Protein AF-A0A453B381-F1 (afdb_monomer)

Organism: Aegilops tauschii subsp. strangulata (NCBI:txid200361)

Mean predicted aligned error: 7.31 Å

pLDDT: mean 80.37, std 15.92, range [33.34, 97.38]

Radius of gyration: 15.63 Å; Cα contacts (8 Å, |Δi|>4): 215; chains: 1; bounding box: 47×40×37 Å

Solvent-accessible surface area (backbone atoms only — not comparable to full-atom values): 8372 Å² total; per-residue (Å²): 137,84,79,91,63,72,48,71,49,52,59,66,44,50,81,40,94,63,24,58,43,51,51,36,36,50,22,33,76,67,76,29,38,32,31,42,34,61,55,24,46,56,34,68,64,56,44,41,72,57,41,88,38,56,34,32,39,30,40,65,60,32,63,58,53,66,55,41,53,50,52,51,52,54,38,50,77,55,66,38,77,46,78,45,76,59,81,90,66,48,54,62,78,90,52,65,67,41,44,77,66,54,40,73,75,77,70,39,48,60,43,64,91,73,51,84,82,81,77,76,77,84,87,80,72,32,55,58,43,54,51,35,56,74,42,36,37,63,79,76,68,100,119

Nearest PDB structures (foldseek):
  1al7-assembly1_A  TM=8.573E-01  e=2.503E-11  Spinacia oleracea
  5zbm-assembly1_A  TM=8.429E-01  e=2.065E-11  Nicotiana benthamiana
  5zbm-assembly2_B  TM=8.304E-01  e=5.401E-11  Nicotiana benthamiana
  1al8-assembly1_A  TM=7.853E-01  e=2.075E-10  Spinacia oleracea
  5zbn-assembly2_B  TM=7.725E-01  e=2.371E-09  Nicotiana benthamiana

Foldseek 3Di:
DDPPDEAEQDLCLQVDVCRLLVVLVVCQVVQHEYEYELNHPDELQSNLVSHDHAYEYEDFQWPPNVLVVVLVVSNVVSPHDYYHYDLPPLFDDDDVVLFVVLPDRDDRPHCVVVDPPPPLDRDHGRSVRVCSNNIGHSPDDPD

Structure (mmCIF, N/CA/C/O backbone):
data_AF-A0A453B381-F1
#
_entry.id   AF-A0A453B381-F1
#
loop_
_atom_site.group_PDB
_atom_site.id
_atom_site.type_symbol
_atom_site.label_atom_id
_atom_site.label_alt_id
_atom_site.label_comp_id
_atom_site.label_asym_id
_atom_site.label_entity_id
_atom_site.label_seq_id
_atom_site.pdbx_PDB_ins_code
_atom_site.Cartn_x
_atom_site.Cartn_y
_atom_site.Cartn_z
_atom_site.occupancy
_atom_site.B_iso_or_equiv
_atom_site.auth_seq_id
_atom_site.auth_comp_id
_atom_site.auth_asym_id
_atom_site.auth_atom_id
_atom_site.pdbx_PDB_model_num
ATOM 1 N N . MET A 1 1 ? -29.144 5.497 8.360 1.00 34.03 1 MET A N 1
ATOM 2 C CA . MET A 1 1 ? -28.644 5.858 7.017 1.00 34.03 1 MET A CA 1
ATOM 3 C C . MET A 1 1 ? -27.178 5.440 6.962 1.00 34.03 1 MET A C 1
ATOM 5 O O . MET A 1 1 ? -26.356 6.090 7.585 1.00 34.03 1 MET 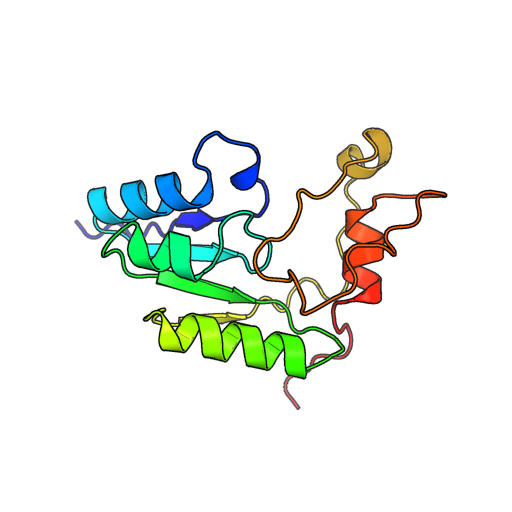A O 1
ATOM 9 N N . ILE A 1 2 ? -26.862 4.279 6.378 1.00 33.34 2 ILE A N 1
ATOM 10 C CA . ILE A 1 2 ? -25.482 3.763 6.315 1.00 33.34 2 ILE A CA 1
ATOM 11 C C . ILE A 1 2 ? -24.872 4.298 5.021 1.00 33.34 2 ILE A C 1
ATOM 13 O O . ILE A 1 2 ? -25.221 3.829 3.938 1.00 33.34 2 ILE A O 1
ATOM 17 N N . PHE A 1 3 ? -24.002 5.302 5.114 1.00 36.19 3 PHE A N 1
ATOM 18 C CA . PHE A 1 3 ? -23.203 5.722 3.968 1.00 36.19 3 PHE A CA 1
ATOM 19 C C . PHE A 1 3 ? -22.209 4.602 3.627 1.00 36.19 3 PHE A C 1
ATOM 21 O O . PHE A 1 3 ? -21.266 4.352 4.370 1.00 36.19 3 PHE A O 1
ATOM 28 N N . LYS A 1 4 ? -22.413 3.915 2.496 1.00 50.66 4 LYS A N 1
ATOM 29 C CA . LYS A 1 4 ? -21.441 2.977 1.900 1.00 50.66 4 LYS A CA 1
ATOM 30 C C . LYS A 1 4 ? -20.375 3.740 1.096 1.00 50.66 4 LYS A C 1
ATOM 32 O O . LYS A 1 4 ? -20.152 3.444 -0.072 1.00 50.66 4 LYS A O 1
ATOM 37 N N . LEU A 1 5 ? -19.768 4.770 1.681 1.00 54.62 5 LEU A N 1
ATOM 38 C CA . LEU A 1 5 ? -18.708 5.550 1.034 1.00 54.62 5 LEU A CA 1
ATOM 39 C C . LEU A 1 5 ? -17.392 5.285 1.751 1.00 54.62 5 LEU A C 1
ATOM 41 O O . LEU A 1 5 ? -17.213 5.718 2.880 1.00 54.62 5 LEU A O 1
ATOM 45 N N . CYS A 1 6 ? -16.490 4.569 1.089 1.00 55.66 6 CYS A N 1
ATOM 46 C CA . CYS A 1 6 ? -15.131 4.298 1.545 1.00 55.66 6 CYS A CA 1
ATOM 47 C C . CYS A 1 6 ? -14.173 5.293 0.880 1.00 55.66 6 CYS A C 1
ATOM 49 O O . CYS A 1 6 ? -14.240 5.474 -0.337 1.00 55.66 6 CYS A O 1
ATOM 51 N N . ASN A 1 7 ? -13.269 5.906 1.648 1.00 62.91 7 ASN A N 1
ATOM 52 C CA . ASN A 1 7 ? -12.237 6.769 1.078 1.00 62.91 7 ASN A CA 1
ATOM 53 C C . ASN A 1 7 ? -10.988 5.940 0.747 1.00 62.91 7 ASN A C 1
ATOM 55 O O . ASN A 1 7 ? -10.385 5.334 1.634 1.00 62.91 7 ASN A O 1
ATOM 59 N N . ILE A 1 8 ? -10.610 5.905 -0.531 1.00 65.25 8 ILE A N 1
ATOM 60 C CA . ILE A 1 8 ? -9.363 5.288 -0.978 1.00 65.25 8 ILE A CA 1
ATOM 61 C C . ILE A 1 8 ? -8.321 6.394 -1.072 1.00 65.25 8 ILE A C 1
ATOM 63 O O . ILE A 1 8 ? -8.397 7.260 -1.942 1.00 65.25 8 ILE A O 1
ATOM 67 N N . SER A 1 9 ? -7.334 6.355 -0.182 1.00 59.47 9 SER A N 1
ATOM 68 C CA . SER A 1 9 ? -6.167 7.215 -0.279 1.00 59.47 9 SER A CA 1
ATOM 69 C C . SER A 1 9 ? -5.391 6.839 -1.536 1.00 59.47 9 SER A C 1
ATOM 71 O O . SER A 1 9 ? -4.795 5.766 -1.634 1.00 59.47 9 SER A O 1
ATOM 73 N N . THR A 1 10 ? -5.445 7.720 -2.528 1.00 60.34 10 THR A N 1
ATOM 74 C CA . THR A 1 10 ? -4.630 7.615 -3.736 1.00 60.34 10 THR A CA 1
ATOM 75 C C . THR A 1 10 ? -3.253 8.207 -3.480 1.00 60.34 10 THR A C 1
ATOM 77 O O . THR A 1 10 ? -3.140 9.196 -2.757 1.00 60.34 10 THR A O 1
ATOM 80 N N . SER A 1 11 ? -2.238 7.676 -4.160 1.00 57.06 11 SER A N 1
ATOM 81 C CA . SER A 1 11 ? -0.834 8.110 -4.093 1.00 57.06 11 SER A CA 1
ATOM 82 C C . SER A 1 11 ? -0.600 9.622 -4.220 1.00 57.06 11 SER A C 1
ATOM 84 O O . SER A 1 11 ? 0.441 10.113 -3.805 1.00 57.06 11 SER A O 1
ATOM 86 N N . LEU A 1 12 ? -1.552 10.371 -4.785 1.00 55.75 12 LEU A N 1
ATOM 87 C CA . LEU A 1 12 ? -1.477 11.815 -5.020 1.00 55.75 12 LEU A CA 1
ATOM 88 C C . LEU A 1 12 ? -1.950 12.681 -3.848 1.00 55.75 12 LEU A C 1
ATOM 90 O O . LEU A 1 12 ? -1.662 13.874 -3.830 1.00 55.75 12 LEU A O 1
ATOM 94 N N . VAL A 1 13 ? -2.649 12.108 -2.862 1.00 58.88 13 VAL A N 1
ATOM 95 C CA . VAL A 1 13 ? -3.072 12.852 -1.661 1.00 58.88 13 VAL A CA 1
ATOM 96 C C . VAL A 1 13 ? -1.853 13.324 -0.855 1.00 58.88 13 VAL A C 1
ATOM 98 O O . VAL A 1 13 ? -1.919 14.350 -0.187 1.00 58.88 13 VAL A O 1
ATOM 101 N N . SER A 1 14 ? -0.716 12.644 -1.016 1.00 56.44 14 SER A N 1
ATOM 102 C CA . SER A 1 14 ? 0.613 13.046 -0.544 1.00 56.44 14 SER A CA 1
ATOM 103 C C . SER A 1 14 ? 1.071 14.445 -0.974 1.00 56.44 14 SER A C 1
ATOM 105 O O . SER A 1 14 ? 1.882 15.063 -0.291 1.00 56.44 14 SER A O 1
ATOM 107 N N . MET A 1 15 ? 0.573 14.965 -2.102 1.00 57.81 15 MET A N 1
ATOM 108 C CA . MET A 1 15 ? 0.931 16.302 -2.589 1.00 57.81 15 MET A CA 1
ATOM 109 C C . MET A 1 15 ? 0.194 17.419 -1.829 1.00 57.81 15 MET A C 1
ATOM 111 O O . MET A 1 15 ? 0.467 18.598 -2.048 1.00 57.81 15 MET A O 1
ATOM 115 N N . LEU A 1 16 ? -0.740 17.065 -0.939 1.00 62.16 16 LEU A N 1
ATOM 116 C CA . LEU A 1 16 ? -1.480 17.991 -0.086 1.00 62.16 16 LEU A CA 1
ATOM 117 C C . LEU A 1 16 ? -0.869 18.034 1.322 1.00 62.16 16 LEU A C 1
ATOM 119 O O . LEU A 1 16 ? -0.424 17.022 1.862 1.00 62.16 16 LEU A O 1
ATOM 123 N N . ILE A 1 17 ? -0.893 19.208 1.961 1.00 56.06 17 ILE A N 1
ATOM 124 C CA . ILE A 1 17 ? -0.401 19.387 3.336 1.00 56.06 17 ILE A CA 1
ATOM 125 C C . ILE A 1 17 ? -1.158 18.435 4.281 1.00 56.06 17 ILE A C 1
ATOM 127 O O . ILE A 1 17 ? -2.384 18.463 4.345 1.00 56.06 17 ILE A O 1
ATOM 131 N N . SER A 1 18 ? -0.421 17.615 5.042 1.00 67.31 18 SER A N 1
ATOM 132 C CA . SER A 1 18 ? -0.937 16.556 5.940 1.00 67.31 18 SER A CA 1
ATOM 133 C C . SER A 1 18 ? -1.623 15.351 5.265 1.00 67.31 18 SER A C 1
ATOM 135 O O . SER A 1 18 ? -2.160 14.505 5.981 1.00 67.31 18 SER A O 1
ATOM 137 N N . GLY A 1 19 ? -1.586 15.262 3.929 1.00 82.62 19 GLY A N 1
ATOM 138 C CA . GLY A 1 19 ? -1.995 14.145 3.065 1.00 82.62 19 GLY A CA 1
ATOM 139 C C . GLY A 1 19 ? -2.842 13.026 3.684 1.00 82.62 19 GLY A C 1
ATOM 140 O O . GLY A 1 19 ? -4.048 13.165 3.931 1.00 82.62 19 GLY A O 1
ATOM 141 N N . GLU A 1 20 ? -2.224 11.863 3.878 1.00 89.56 20 GLU A N 1
ATOM 142 C CA . GLU A 1 20 ? -2.909 10.643 4.306 1.00 89.56 20 GLU A CA 1
ATOM 143 C C . GLU A 1 20 ? -3.361 10.694 5.771 1.00 89.56 20 GLU A C 1
ATOM 145 O O . GLU A 1 20 ? -4.424 10.170 6.100 1.00 89.56 20 GLU A O 1
ATOM 150 N N . VAL A 1 21 ? -2.628 11.392 6.642 1.00 91.31 21 VAL A N 1
ATOM 151 C CA . VAL A 1 21 ? -3.007 11.601 8.051 1.00 91.31 21 VAL A CA 1
ATOM 152 C C . VAL A 1 21 ? -4.294 12.423 8.169 1.00 91.31 21 VAL A C 1
ATOM 154 O O . VAL A 1 21 ? -5.195 12.073 8.936 1.00 91.31 21 VAL A O 1
ATOM 157 N N . ALA A 1 22 ? -4.420 13.501 7.393 1.00 90.38 22 ALA A N 1
ATOM 158 C CA . ALA A 1 22 ? -5.641 14.301 7.340 1.00 90.38 22 ALA A CA 1
ATOM 159 C C . ALA A 1 22 ? -6.818 13.473 6.805 1.00 90.38 22 ALA A C 1
ATOM 161 O O . ALA A 1 22 ? -7.913 13.521 7.367 1.00 90.38 22 ALA A O 1
ATOM 162 N N . THR A 1 23 ? -6.570 12.651 5.783 1.00 90.19 23 THR A N 1
ATOM 163 C CA . THR A 1 23 ? -7.572 11.734 5.220 1.00 90.19 23 THR A CA 1
ATOM 164 C C . THR A 1 23 ? -8.053 10.715 6.253 1.00 90.19 23 THR A C 1
ATOM 166 O O . THR A 1 23 ? -9.255 10.486 6.383 1.00 90.19 23 THR A O 1
ATOM 169 N N . ALA A 1 24 ? -7.136 10.147 7.038 1.00 91.38 24 ALA A N 1
ATOM 170 C CA . ALA A 1 24 ? -7.448 9.182 8.086 1.00 91.38 24 ALA A CA 1
ATOM 171 C C . ALA A 1 24 ? -8.316 9.797 9.195 1.00 91.38 24 ALA A C 1
ATOM 173 O O . ALA A 1 24 ? -9.326 9.221 9.606 1.00 91.38 24 ALA A O 1
ATOM 174 N N . ARG A 1 25 ? -7.967 11.012 9.637 1.00 92.62 25 ARG A N 1
ATOM 175 C CA . ARG A 1 25 ? -8.754 11.772 10.620 1.00 92.62 25 ARG A CA 1
ATOM 176 C C . ARG A 1 25 ? -10.137 12.132 10.090 1.00 92.62 25 ARG A C 1
ATOM 178 O O . ARG A 1 25 ? -11.114 11.979 10.814 1.00 92.62 25 ARG A O 1
ATOM 185 N N . ALA A 1 26 ? -10.235 12.557 8.831 1.00 90.94 26 ALA A N 1
ATOM 186 C CA . ALA A 1 26 ? -11.518 12.842 8.199 1.00 90.94 26 ALA A CA 1
ATOM 187 C C . ALA A 1 26 ? -12.399 11.585 8.124 1.00 90.94 26 ALA A C 1
ATOM 189 O O . ALA A 1 26 ? -13.574 11.644 8.481 1.00 90.94 26 ALA A O 1
ATOM 190 N N . ALA A 1 27 ? -11.830 10.435 7.746 1.00 90.44 27 ALA A N 1
ATOM 191 C CA . ALA A 1 27 ? -12.549 9.163 7.732 1.00 90.44 27 ALA A CA 1
ATOM 192 C C . ALA A 1 27 ? -13.087 8.797 9.127 1.00 90.44 27 ALA A C 1
ATOM 194 O O . ALA A 1 27 ? -14.256 8.431 9.252 1.00 90.44 27 ALA A O 1
ATOM 195 N N . ALA A 1 28 ? -12.280 8.986 10.178 1.00 91.88 28 ALA A N 1
ATOM 196 C CA . ALA A 1 28 ? -12.711 8.779 11.561 1.00 91.88 28 ALA A CA 1
ATOM 197 C C . ALA A 1 28 ? -13.878 9.702 11.950 1.00 91.88 28 ALA A C 1
ATOM 199 O O . ALA A 1 28 ? -14.890 9.223 12.458 1.00 91.88 28 ALA A O 1
ATOM 200 N N . SER A 1 29 ? -13.772 11.005 11.669 1.00 92.56 29 SER A N 1
ATOM 201 C CA . SER A 1 29 ? -14.822 11.991 11.972 1.00 92.56 29 SER A CA 1
ATOM 202 C C . SER A 1 29 ? -16.126 11.722 11.218 1.00 92.56 29 SER A C 1
ATOM 204 O O . SER A 1 29 ? -17.209 11.976 11.738 1.00 92.56 29 SER A O 1
ATOM 206 N N . CYS A 1 30 ? -16.034 11.182 10.003 1.00 90.75 30 CYS A N 1
ATOM 207 C CA . CYS A 1 30 ? -17.185 10.789 9.193 1.00 90.75 30 CYS A CA 1
ATOM 208 C C . CYS A 1 30 ? -17.704 9.377 9.508 1.00 90.75 30 CYS A C 1
ATOM 210 O O . CYS A 1 30 ? -18.621 8.914 8.830 1.00 90.75 30 CYS A O 1
ATOM 212 N N . ASN A 1 31 ? -17.131 8.690 10.504 1.00 89.56 31 ASN A N 1
ATOM 213 C CA . ASN A 1 31 ? -17.449 7.307 10.858 1.00 89.56 31 ASN A CA 1
ATOM 214 C C . ASN A 1 31 ? -17.423 6.362 9.640 1.00 89.56 31 ASN A C 1
ATOM 216 O O . ASN A 1 31 ? -18.334 5.561 9.420 1.00 89.56 31 ASN A O 1
ATOM 220 N N . THR A 1 32 ? -16.379 6.496 8.823 1.00 90.00 32 THR A N 1
ATOM 221 C CA . THR A 1 32 ? -16.135 5.649 7.657 1.00 90.00 32 THR A CA 1
ATOM 222 C C . THR A 1 32 ? -14.722 5.069 7.672 1.00 90.00 32 THR A C 1
ATOM 224 O O . THR A 1 32 ? -13.889 5.403 8.518 1.00 90.00 32 THR A O 1
ATOM 227 N N . LEU A 1 33 ? -14.463 4.154 6.743 1.00 91.25 33 LEU A N 1
ATOM 228 C CA . LEU A 1 33 ? -13.182 3.492 6.589 1.00 91.25 33 LEU A CA 1
ATOM 229 C C . LEU A 1 33 ? -12.257 4.252 5.630 1.00 91.25 33 LEU A C 1
ATOM 231 O O . LEU A 1 33 ? -12.705 4.936 4.704 1.00 91.25 33 LEU A O 1
ATOM 235 N N . MET A 1 34 ? -10.958 4.067 5.836 1.00 92.25 34 MET A N 1
ATOM 236 C CA . MET A 1 34 ? -9.899 4.533 4.944 1.00 92.25 34 MET A CA 1
ATOM 237 C C . MET A 1 34 ? -9.155 3.336 4.352 1.00 92.25 34 MET A C 1
ATOM 239 O O . MET A 1 34 ? -8.792 2.410 5.072 1.00 92.25 34 MET A O 1
ATOM 243 N N . VAL A 1 35 ? -8.853 3.378 3.059 1.00 93.94 35 VAL A N 1
ATOM 244 C CA . VAL A 1 35 ? -7.870 2.481 2.441 1.00 93.94 35 VAL A CA 1
ATOM 245 C C . VAL A 1 35 ? -6.581 3.265 2.224 1.00 93.94 35 VAL A C 1
ATOM 247 O O . VAL A 1 35 ? -6.601 4.263 1.512 1.00 93.94 35 VAL A O 1
ATOM 250 N N . LEU A 1 36 ? -5.474 2.848 2.838 1.00 92.69 36 LEU A N 1
ATOM 251 C CA . LEU A 1 36 ? -4.153 3.457 2.652 1.00 92.69 36 LEU A CA 1
ATOM 252 C C . LEU A 1 36 ? -3.429 2.792 1.477 1.00 92.69 36 LEU A C 1
ATOM 254 O O . LEU A 1 36 ? -3.338 1.569 1.454 1.00 92.69 36 LEU A O 1
ATOM 258 N N . SER A 1 37 ? -2.886 3.563 0.531 1.00 90.00 37 SER A N 1
ATOM 259 C CA . SER A 1 37 ? -2.060 2.999 -0.546 1.00 90.00 37 SER A CA 1
ATOM 260 C C . SER A 1 37 ? -0.671 2.595 -0.054 1.00 90.00 37 SER A C 1
ATOM 262 O O . SER A 1 37 ? -0.057 3.314 0.734 1.00 90.00 37 SER A O 1
ATOM 264 N N . PHE A 1 38 ? -0.109 1.517 -0.610 1.00 87.00 38 PHE A N 1
ATOM 265 C CA . PHE A 1 38 ? 1.309 1.184 -0.425 1.00 87.00 38 PHE A CA 1
ATOM 266 C C . PHE A 1 38 ? 2.255 2.318 -0.850 1.00 87.00 38 PHE A C 1
ATOM 268 O O . PHE A 1 38 ? 3.384 2.382 -0.375 1.00 87.00 38 PHE A O 1
ATOM 275 N N . SER A 1 39 ? 1.794 3.186 -1.757 1.00 82.50 39 SER A N 1
ATOM 276 C CA . SER A 1 39 ? 2.528 4.333 -2.303 1.00 82.50 39 SER A CA 1
ATOM 277 C C . SER A 1 39 ? 2.256 5.648 -1.573 1.00 82.50 39 SER A C 1
ATOM 279 O O . SER A 1 39 ? 2.547 6.718 -2.101 1.00 82.50 39 SER A O 1
ATOM 281 N N . ALA A 1 40 ? 1.691 5.566 -0.367 1.00 84.56 40 ALA A N 1
ATOM 282 C CA . ALA A 1 40 ? 1.476 6.717 0.495 1.00 84.56 40 ALA A CA 1
ATOM 283 C C . ALA A 1 40 ? 2.793 7.386 0.916 1.00 84.56 40 ALA A C 1
ATOM 285 O O . ALA A 1 40 ? 3.811 6.720 1.132 1.00 84.56 40 ALA A O 1
ATOM 286 N N . SER A 1 41 ? 2.737 8.707 1.083 1.00 80.69 41 SER A N 1
ATOM 287 C CA . SER A 1 41 ? 3.873 9.495 1.581 1.00 80.69 41 SER A CA 1
ATOM 288 C C . SER A 1 41 ? 4.036 9.440 3.095 1.00 80.69 41 SER A C 1
ATOM 290 O O . SER A 1 41 ? 5.147 9.593 3.591 1.00 80.69 41 SER A O 1
ATOM 292 N N . CYS A 1 42 ? 2.951 9.189 3.830 1.00 87.56 42 CYS A N 1
ATOM 293 C CA . CYS A 1 42 ? 3.010 8.898 5.257 1.00 87.56 42 CYS A CA 1
ATOM 294 C C . CYS A 1 42 ? 3.276 7.410 5.506 1.00 87.56 42 CYS A C 1
ATOM 296 O O . CYS A 1 42 ? 2.799 6.530 4.774 1.00 87.56 42 CYS A O 1
ATOM 298 N N . LYS A 1 43 ? 3.990 7.125 6.595 1.00 90.44 43 LYS A N 1
ATOM 299 C CA . LYS A 1 43 ? 4.245 5.753 7.038 1.00 90.44 43 LYS A CA 1
ATOM 300 C C . LYS A 1 43 ? 2.961 5.097 7.557 1.00 90.44 43 LYS A C 1
ATOM 302 O O . LYS A 1 43 ? 2.092 5.770 8.121 1.00 90.44 43 LYS A O 1
ATOM 307 N N . ILE A 1 44 ? 2.851 3.773 7.411 1.00 93.56 44 ILE A N 1
ATOM 308 C CA . ILE A 1 44 ? 1.768 2.951 7.987 1.00 93.56 44 ILE A CA 1
ATOM 309 C C . ILE A 1 44 ? 1.552 3.319 9.460 1.00 93.56 44 ILE A C 1
ATOM 311 O O . ILE A 1 44 ? 0.417 3.504 9.893 1.00 93.56 44 ILE A O 1
ATOM 3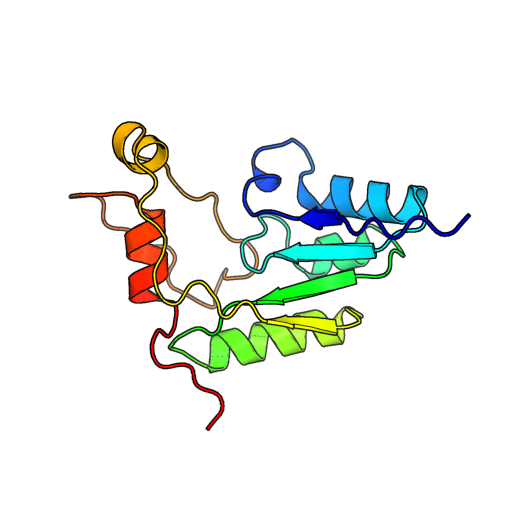15 N N . GLU A 1 45 ? 2.642 3.480 10.206 1.00 94.38 45 GLU A N 1
ATOM 316 C CA . GLU A 1 45 ? 2.668 3.762 11.640 1.00 94.38 45 GLU A CA 1
ATOM 317 C C . GLU A 1 45 ? 2.125 5.161 11.984 1.00 94.38 45 GLU A C 1
ATOM 319 O O . GLU A 1 45 ? 1.385 5.341 12.957 1.00 94.38 45 GLU A O 1
ATOM 324 N N . GLU A 1 46 ? 2.425 6.159 11.154 1.00 93.50 46 GLU A N 1
ATOM 325 C CA . GLU A 1 46 ? 1.933 7.532 11.316 1.00 93.50 46 GLU A CA 1
ATOM 326 C C . GLU A 1 46 ? 0.425 7.600 11.064 1.00 93.50 46 GLU A C 1
ATOM 328 O O . GLU A 1 46 ? -0.336 8.169 11.849 1.00 93.50 46 GLU A O 1
ATOM 333 N N . VAL A 1 47 ? -0.041 6.946 9.998 1.00 93.06 47 VAL A N 1
ATOM 334 C CA . VAL A 1 47 ? -1.475 6.850 9.706 1.00 93.06 47 VAL A CA 1
ATOM 335 C C . VAL A 1 47 ? -2.189 6.045 10.795 1.00 93.06 47 VAL A C 1
ATOM 337 O O . VAL A 1 47 ? -3.279 6.438 11.227 1.00 93.06 47 VAL A O 1
ATOM 340 N N . ALA A 1 48 ? -1.571 4.968 11.289 1.00 94.62 48 ALA A N 1
ATOM 341 C CA . ALA A 1 48 ? -2.110 4.109 12.340 1.00 94.62 48 ALA A CA 1
ATOM 342 C C . ALA A 1 48 ? -2.323 4.840 13.676 1.00 94.62 48 ALA A C 1
ATOM 344 O O . ALA A 1 48 ? -3.347 4.654 14.338 1.00 94.62 48 ALA A O 1
ATOM 345 N N . SER A 1 49 ? -1.376 5.697 14.051 1.00 95.25 49 SER A N 1
ATOM 346 C CA . SER A 1 49 ? -1.424 6.484 15.289 1.00 95.25 49 SER A CA 1
ATOM 347 C C . SER A 1 49 ? -2.282 7.751 15.179 1.00 95.25 49 SER A C 1
ATOM 349 O O . SER A 1 49 ? -2.683 8.316 16.193 1.00 95.25 49 SER A O 1
ATOM 351 N N . SER A 1 50 ? -2.612 8.197 13.963 1.00 93.75 50 SER A N 1
ATOM 352 C CA . SER A 1 50 ? -3.317 9.468 13.752 1.00 93.75 50 SER A CA 1
ATOM 353 C C . SER A 1 50 ? -4.815 9.474 14.084 1.00 93.75 50 SER A C 1
ATOM 355 O O . SER A 1 50 ? -5.387 10.559 14.237 1.00 93.75 50 SER A O 1
ATOM 357 N N . CYS A 1 51 ? -5.465 8.305 14.123 1.00 89.94 51 CYS A N 1
ATOM 358 C CA . CYS A 1 51 ? -6.913 8.169 14.297 1.00 89.94 51 CYS A CA 1
ATOM 359 C C . CYS A 1 51 ? -7.338 6.740 14.690 1.00 89.94 51 CYS A C 1
ATOM 361 O O . CYS A 1 51 ? -6.552 5.797 14.590 1.00 89.94 51 CYS A O 1
ATOM 363 N N . ASN A 1 52 ? -8.618 6.583 15.052 1.00 90.19 52 ASN A N 1
ATOM 364 C CA . ASN A 1 52 ? -9.258 5.300 15.382 1.00 90.19 52 ASN A CA 1
ATOM 365 C C . ASN A 1 52 ? -10.194 4.776 14.269 1.00 90.19 52 ASN A C 1
ATOM 367 O O . ASN A 1 52 ? -11.065 3.950 14.537 1.00 90.19 52 ASN A O 1
ATOM 371 N N . ALA A 1 53 ? -10.064 5.267 13.030 1.00 90.44 53 ALA A N 1
ATOM 372 C CA . ALA A 1 53 ? -10.868 4.774 11.908 1.00 90.44 53 ALA A CA 1
ATOM 373 C C . ALA A 1 53 ? -10.568 3.299 11.595 1.00 90.44 53 ALA A C 1
ATOM 375 O O . ALA A 1 53 ? -9.451 2.814 11.800 1.00 90.44 53 ALA A O 1
ATOM 376 N N . ILE A 1 54 ? -11.543 2.600 11.004 1.00 93.44 54 ILE A N 1
ATOM 377 C CA . ILE A 1 54 ? -11.276 1.314 10.351 1.00 93.44 54 ILE A CA 1
ATOM 378 C C . ILE A 1 54 ? -10.387 1.587 9.137 1.00 93.44 54 ILE A C 1
ATOM 380 O O . ILE A 1 54 ? -10.718 2.418 8.291 1.00 93.44 54 ILE A O 1
ATOM 384 N N . ARG A 1 55 ? -9.255 0.890 9.048 1.00 94.44 55 ARG A N 1
ATOM 385 C CA . ARG A 1 55 ? -8.283 1.078 7.969 1.00 94.44 55 ARG A CA 1
ATOM 386 C C . ARG A 1 55 ? -7.995 -0.222 7.253 1.00 94.44 55 ARG A C 1
ATOM 388 O O . ARG A 1 55 ? -7.741 -1.233 7.908 1.00 94.44 55 ARG A O 1
ATOM 395 N N . PHE A 1 56 ? -7.987 -0.180 5.930 1.00 96.12 56 PHE A N 1
ATOM 396 C CA . PHE A 1 56 ? -7.464 -1.243 5.076 1.00 96.12 56 PHE A CA 1
ATOM 397 C C . PHE A 1 56 ? -6.183 -0.779 4.389 1.00 96.12 56 PHE A C 1
ATOM 399 O O . PHE A 1 56 ? -5.940 0.421 4.258 1.00 96.12 56 PHE A O 1
ATOM 406 N N . TYR A 1 57 ? -5.349 -1.727 3.981 1.00 95.44 57 TYR A N 1
ATOM 407 C CA . TYR A 1 57 ? -4.076 -1.444 3.330 1.00 95.44 57 TYR A CA 1
ATOM 408 C C . TYR A 1 57 ? -4.099 -1.969 1.897 1.00 95.44 57 TYR A C 1
ATOM 410 O O . TYR A 1 57 ? -4.280 -3.164 1.679 1.00 95.44 57 TYR A O 1
ATOM 418 N N . GLN A 1 58 ? -3.959 -1.078 0.921 1.00 94.62 58 GLN A N 1
ATOM 419 C CA . GLN A 1 58 ? -3.901 -1.424 -0.493 1.00 94.62 58 GLN A CA 1
ATOM 420 C C . GLN A 1 58 ? -2.474 -1.782 -0.895 1.00 94.62 58 GLN A C 1
ATOM 422 O O . GLN A 1 58 ? -1.541 -1.045 -0.587 1.00 94.62 58 GLN A O 1
ATOM 427 N N . LEU A 1 59 ? -2.317 -2.894 -1.612 1.00 92.12 59 LEU A N 1
ATOM 428 C CA . LEU A 1 59 ? -1.023 -3.449 -1.996 1.00 92.12 59 LEU A CA 1
ATOM 429 C C . LEU A 1 59 ? -1.030 -3.917 -3.458 1.00 92.12 59 LEU A C 1
ATOM 431 O O . LEU A 1 59 ? -2.004 -4.515 -3.919 1.00 92.12 59 LEU A O 1
ATOM 435 N N . TYR A 1 60 ? 0.090 -3.701 -4.151 1.00 89.56 60 TYR A N 1
ATOM 436 C CA . TYR A 1 60 ? 0.470 -4.481 -5.331 1.00 89.56 60 TYR A CA 1
ATOM 437 C C . TYR A 1 60 ? 1.507 -5.528 -4.948 1.00 89.56 60 TYR A C 1
ATOM 439 O O . TYR A 1 60 ? 2.337 -5.300 -4.067 1.00 89.56 60 TYR A O 1
ATOM 447 N N . VAL A 1 61 ? 1.497 -6.662 -5.642 1.00 91.00 61 VAL A N 1
ATOM 448 C CA . VAL A 1 61 ? 2.519 -7.685 -5.432 1.00 91.00 61 VAL A CA 1
ATOM 449 C C . VAL A 1 61 ? 3.808 -7.268 -6.131 1.00 91.00 61 VAL A C 1
ATOM 451 O O . VAL A 1 61 ? 3.856 -7.127 -7.352 1.00 91.00 61 VAL A O 1
ATOM 454 N N . PHE A 1 62 ? 4.863 -7.094 -5.342 1.00 89.75 62 PHE A N 1
ATOM 455 C CA . PHE A 1 62 ? 6.211 -6.833 -5.839 1.00 89.75 62 PHE A CA 1
ATOM 456 C C . PHE A 1 62 ? 6.879 -8.119 -6.325 1.00 89.75 62 PHE A C 1
ATOM 458 O O . PHE A 1 62 ? 6.669 -9.185 -5.738 1.00 89.75 62 PHE A O 1
ATOM 465 N N . LYS A 1 63 ? 7.758 -8.015 -7.333 1.00 89.75 63 LYS A N 1
ATOM 466 C CA . LYS A 1 63 ? 8.608 -9.132 -7.796 1.00 89.75 63 LYS A CA 1
ATOM 467 C C . LYS A 1 63 ? 9.369 -9.761 -6.633 1.00 89.75 63 LYS A C 1
ATOM 469 O O . LYS A 1 63 ? 9.336 -10.975 -6.459 1.00 89.75 63 LYS A O 1
ATOM 474 N N . ASN A 1 64 ? 9.979 -8.926 -5.789 1.00 90.06 64 ASN A N 1
ATOM 475 C CA . ASN A 1 64 ? 10.507 -9.375 -4.509 1.00 90.06 64 ASN A CA 1
ATOM 476 C C . ASN A 1 64 ? 9.358 -9.531 -3.495 1.00 90.06 64 ASN A C 1
ATOM 478 O O . ASN A 1 64 ? 8.809 -8.551 -2.979 1.00 90.06 64 ASN A O 1
ATOM 482 N N . ARG A 1 65 ? 9.001 -10.784 -3.203 1.00 92.25 65 ARG A N 1
ATOM 483 C CA . ARG A 1 65 ? 7.902 -11.128 -2.293 1.00 92.25 65 ARG A CA 1
ATOM 484 C C . ARG A 1 65 ? 8.161 -10.733 -0.845 1.00 92.25 65 ARG A C 1
ATOM 486 O O . ARG A 1 65 ? 7.192 -10.458 -0.139 1.00 92.25 65 ARG A O 1
ATOM 493 N N . ASP A 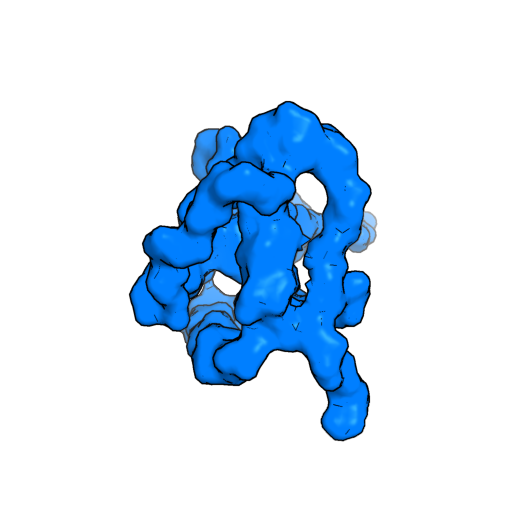1 66 ? 9.418 -10.609 -0.429 1.00 93.31 66 ASP A N 1
ATOM 494 C CA . ASP A 1 66 ? 9.756 -10.205 0.937 1.00 93.31 66 ASP A CA 1
ATOM 495 C C . ASP A 1 66 ? 9.310 -8.772 1.233 1.00 93.31 66 ASP A C 1
ATOM 497 O O . ASP A 1 66 ? 8.871 -8.481 2.346 1.00 93.31 66 ASP A O 1
ATOM 501 N N . ILE A 1 67 ? 9.319 -7.892 0.225 1.00 91.31 67 ILE A N 1
ATOM 502 C CA . ILE A 1 67 ? 8.799 -6.523 0.346 1.00 91.31 67 ILE A CA 1
ATOM 503 C C . ILE A 1 67 ? 7.298 -6.571 0.627 1.00 91.31 67 ILE A C 1
ATOM 505 O O . ILE A 1 67 ? 6.823 -5.986 1.599 1.00 91.31 67 ILE A O 1
ATOM 509 N N . SER A 1 68 ? 6.556 -7.322 -0.192 1.00 93.19 68 SER A N 1
ATOM 510 C CA . SER A 1 68 ? 5.103 -7.469 -0.043 1.00 93.19 68 SER A CA 1
ATOM 511 C C . SER A 1 68 ? 4.754 -8.055 1.329 1.00 93.19 68 SER A C 1
ATOM 513 O O . SER A 1 68 ? 3.913 -7.510 2.040 1.00 9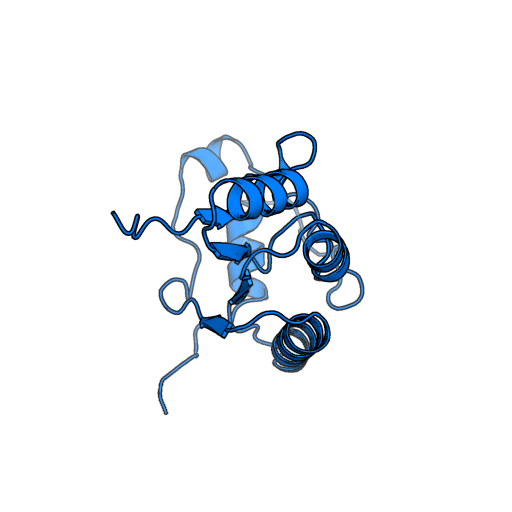3.19 68 SER A O 1
ATOM 515 N N . ALA A 1 69 ? 5.451 -9.119 1.741 1.00 95.06 69 ALA A N 1
ATOM 516 C CA . ALA A 1 69 ? 5.260 -9.754 3.041 1.00 95.06 69 ALA A CA 1
ATOM 517 C C . ALA A 1 69 ? 5.586 -8.806 4.206 1.00 95.06 69 ALA A C 1
ATOM 519 O O . ALA A 1 69 ? 4.860 -8.773 5.198 1.00 95.06 69 ALA A O 1
ATOM 520 N N . THR A 1 70 ? 6.648 -8.008 4.088 1.00 95.12 70 THR A N 1
ATOM 521 C CA . THR A 1 70 ? 7.032 -7.025 5.111 1.00 95.12 70 THR A CA 1
ATOM 522 C C . THR A 1 70 ? 5.976 -5.937 5.265 1.00 95.12 70 THR A C 1
ATOM 524 O O . THR A 1 70 ? 5.600 -5.612 6.390 1.00 95.12 70 THR A O 1
ATOM 527 N N . LEU A 1 71 ? 5.447 -5.409 4.158 1.00 94.44 71 LEU A N 1
ATOM 528 C CA . LEU A 1 71 ? 4.381 -4.406 4.192 1.00 94.44 71 LEU A CA 1
ATOM 529 C C . LEU A 1 71 ? 3.087 -4.957 4.804 1.00 94.44 71 LEU A C 1
ATOM 531 O O . LEU A 1 71 ? 2.484 -4.284 5.638 1.00 94.44 71 LEU A O 1
ATOM 535 N N . VAL A 1 72 ? 2.694 -6.189 4.457 1.00 96.38 72 VAL A N 1
ATOM 536 C CA . VAL A 1 72 ? 1.525 -6.854 5.062 1.00 96.38 72 VAL A CA 1
ATOM 537 C C . VAL A 1 72 ? 1.711 -7.006 6.569 1.00 96.38 72 VAL A C 1
ATOM 539 O O . VAL A 1 72 ? 0.862 -6.544 7.326 1.00 96.38 72 VAL A O 1
ATOM 542 N N . ARG A 1 73 ? 2.851 -7.550 7.021 1.00 97.06 73 ARG A N 1
ATOM 543 C CA . ARG A 1 73 ? 3.142 -7.708 8.458 1.00 97.06 73 ARG A CA 1
ATOM 544 C C . ARG A 1 73 ? 3.135 -6.371 9.199 1.00 97.06 73 ARG A C 1
ATOM 546 O O . ARG A 1 73 ? 2.635 -6.301 10.318 1.00 97.06 73 ARG A O 1
ATOM 553 N N . ARG A 1 74 ? 3.673 -5.307 8.587 1.00 96.12 74 ARG A N 1
ATOM 554 C CA . ARG A 1 74 ? 3.647 -3.948 9.158 1.00 96.12 74 ARG A CA 1
ATOM 555 C C . ARG A 1 74 ? 2.226 -3.402 9.271 1.00 96.12 74 ARG A C 1
ATOM 557 O O . ARG A 1 74 ? 1.893 -2.808 10.292 1.00 96.12 74 ARG A O 1
ATOM 564 N N . ALA A 1 75 ? 1.385 -3.602 8.259 1.00 96.31 75 ALA A N 1
ATOM 565 C CA . ALA A 1 75 ? -0.014 -3.186 8.309 1.00 96.31 75 ALA A CA 1
ATOM 566 C C . ALA A 1 75 ? -0.789 -3.957 9.394 1.00 96.31 75 ALA A C 1
ATOM 568 O O . ALA A 1 75 ? -1.496 -3.350 10.202 1.00 96.31 75 ALA A O 1
ATOM 569 N N . GLU A 1 76 ? -0.615 -5.278 9.457 1.00 96.94 76 GLU A N 1
ATOM 570 C CA . GLU A 1 76 ? -1.232 -6.142 10.469 1.00 96.94 76 GLU A CA 1
ATOM 571 C C . GLU A 1 76 ? -0.829 -5.738 11.892 1.00 96.94 76 GLU A C 1
ATOM 573 O O . GLU A 1 76 ? -1.700 -5.551 12.746 1.00 96.94 76 GLU A O 1
ATOM 578 N N . SER A 1 77 ? 0.469 -5.521 12.145 1.00 97.38 77 SER A N 1
ATOM 579 C CA . SER A 1 77 ? 0.969 -5.131 13.471 1.00 97.38 77 SER A CA 1
ATOM 580 C C . SER A 1 77 ? 0.460 -3.763 13.938 1.00 97.38 77 SER A C 1
ATOM 582 O O . SER A 1 77 ? 0.389 -3.517 15.140 1.00 97.38 77 SER A O 1
ATOM 584 N N . HIS A 1 78 ? 0.027 -2.907 13.008 1.00 97.00 78 HIS A N 1
ATOM 585 C CA . HIS A 1 78 ? -0.547 -1.587 13.285 1.00 97.00 78 HIS A CA 1
ATOM 586 C C . HIS A 1 78 ? -2.080 -1.549 13.178 1.00 97.00 78 HIS A C 1
ATOM 588 O O . HIS A 1 78 ? -2.698 -0.481 13.108 1.00 97.00 78 HIS A O 1
ATOM 594 N N . GLY A 1 79 ? -2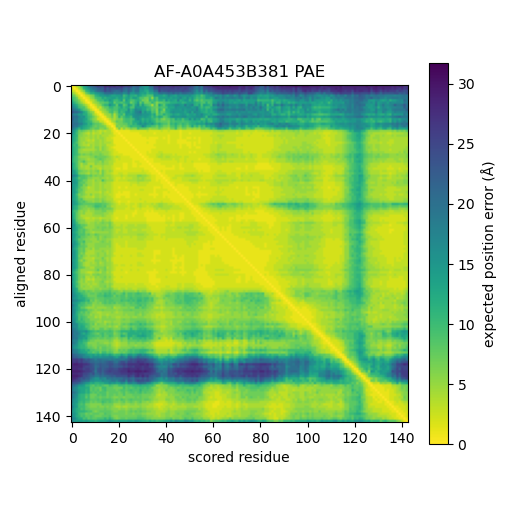.722 -2.720 13.204 1.00 95.69 79 GLY A N 1
ATOM 595 C CA . GLY A 1 79 ? -4.165 -2.846 13.385 1.00 95.69 79 GLY A CA 1
ATOM 596 C C . GLY A 1 79 ? -5.000 -2.546 12.141 1.00 95.69 79 GLY A C 1
ATOM 597 O O . GLY A 1 79 ? -6.209 -2.319 12.272 1.00 95.69 79 GLY A O 1
ATOM 598 N N . PHE A 1 80 ? -4.394 -2.560 10.949 1.00 96.44 80 PHE A N 1
ATOM 599 C CA . PHE A 1 80 ? -5.147 -2.570 9.697 1.00 96.44 80 PHE A CA 1
ATOM 600 C C . PHE A 1 80 ? -5.993 -3.846 9.618 1.00 96.44 80 PHE A C 1
ATOM 602 O O . PHE A 1 80 ? -5.570 -4.924 10.026 1.00 96.44 80 PHE A O 1
ATOM 609 N N . LYS A 1 81 ? -7.234 -3.709 9.147 1.00 96.69 81 LYS A N 1
ATOM 610 C CA . LYS A 1 81 ? -8.266 -4.751 9.261 1.00 96.69 81 LYS A CA 1
ATOM 611 C C . LYS A 1 81 ? -8.418 -5.625 8.024 1.00 96.69 81 LYS A C 1
ATOM 613 O O . LYS A 1 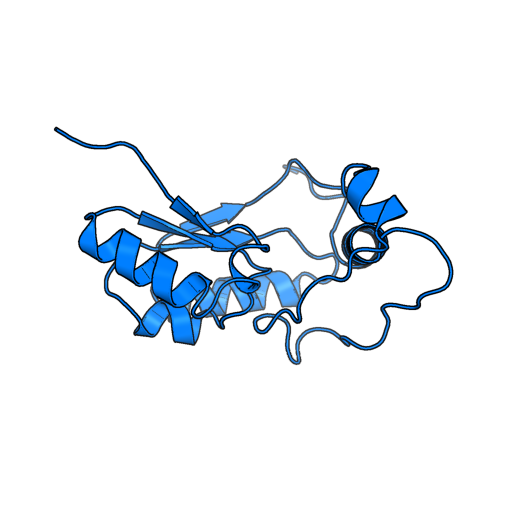81 ? -9.053 -6.668 8.113 1.00 96.69 81 LYS A O 1
ATOM 618 N N . ALA A 1 82 ? -7.865 -5.206 6.891 1.00 96.00 82 ALA A N 1
ATOM 619 C CA . ALA A 1 82 ? -7.846 -5.996 5.669 1.00 96.00 82 ALA A CA 1
ATOM 620 C C . ALA A 1 82 ? -6.744 -5.520 4.720 1.00 96.00 82 ALA A C 1
ATOM 622 O O . ALA A 1 82 ? -6.301 -4.367 4.791 1.00 96.00 82 ALA A O 1
ATOM 623 N N . ILE A 1 83 ? -6.375 -6.405 3.795 1.00 96.19 83 ILE A N 1
ATOM 624 C CA . ILE A 1 83 ? -5.536 -6.096 2.641 1.00 96.19 83 ILE A CA 1
ATOM 625 C C . ILE A 1 83 ? -6.429 -5.955 1.406 1.00 96.19 83 ILE A C 1
ATOM 627 O O . ILE A 1 83 ? -7.248 -6.824 1.116 1.00 96.19 83 ILE A O 1
ATOM 631 N N . VAL A 1 84 ? -6.259 -4.858 0.674 1.00 95.62 84 VAL A N 1
ATOM 632 C CA . VAL A 1 84 ? -6.895 -4.612 -0.623 1.00 95.62 84 VAL A CA 1
ATOM 633 C C . VAL A 1 84 ? -5.857 -4.899 -1.701 1.00 95.62 84 VAL A C 1
ATOM 635 O O . VAL A 1 84 ? -5.012 -4.062 -2.013 1.00 95.62 84 VAL A O 1
ATOM 638 N N . LEU A 1 85 ? -5.889 -6.112 -2.244 1.00 93.38 85 LEU A N 1
ATOM 639 C CA . LEU A 1 85 ? -4.969 -6.515 -3.300 1.00 93.38 85 LEU A CA 1
ATOM 640 C C . LEU A 1 85 ? -5.411 -5.921 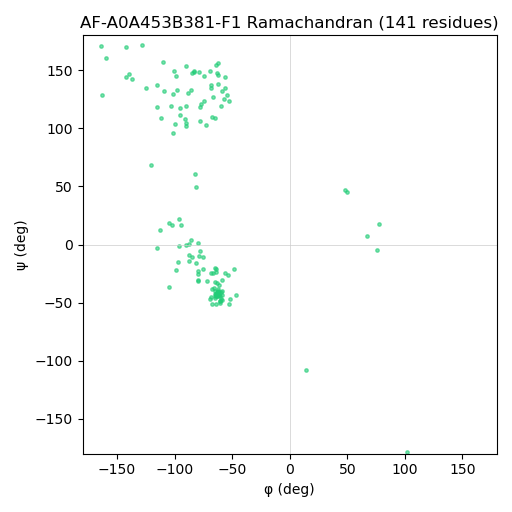-4.639 1.00 93.38 85 LEU A C 1
ATOM 642 O O . LEU A 1 85 ? -6.516 -6.199 -5.106 1.00 93.38 85 LEU A O 1
ATOM 646 N N . THR A 1 86 ? -4.548 -5.133 -5.273 1.00 90.06 86 THR A N 1
ATOM 647 C CA . THR A 1 86 ? -4.826 -4.582 -6.602 1.00 90.06 86 THR A CA 1
ATOM 648 C C . THR A 1 86 ? -4.203 -5.470 -7.675 1.00 90.06 86 THR A C 1
ATOM 650 O O . THR A 1 86 ? -2.989 -5.653 -7.710 1.00 90.06 86 THR A O 1
ATOM 653 N N . VAL A 1 87 ? -5.050 -6.040 -8.537 1.00 89.12 87 VAL A N 1
ATOM 654 C CA . VAL A 1 87 ? -4.675 -7.062 -9.537 1.00 89.12 87 VAL A CA 1
ATOM 655 C C . VAL A 1 87 ? -4.848 -6.601 -10.988 1.00 89.12 87 VAL A C 1
ATOM 657 O O . VAL A 1 87 ? -4.530 -7.339 -11.913 1.00 89.12 87 VAL A O 1
ATOM 660 N N . ASP A 1 88 ? -5.363 -5.391 -11.204 1.00 85.50 88 ASP A N 1
ATOM 661 C CA . ASP A 1 88 ? -5.676 -4.841 -12.531 1.00 85.50 88 ASP A CA 1
ATOM 662 C C . ASP A 1 88 ? -4.492 -4.127 -13.207 1.00 85.50 88 ASP A C 1
ATOM 664 O O . ASP A 1 88 ? -4.573 -3.784 -14.385 1.00 85.50 88 ASP A O 1
ATOM 668 N N . THR A 1 89 ? -3.390 -3.918 -12.480 1.00 80.88 89 THR A N 1
ATOM 669 C CA . THR A 1 89 ? -2.233 -3.139 -12.942 1.00 80.88 89 THR A CA 1
ATOM 670 C C . THR A 1 89 ? -0.961 -4.001 -12.952 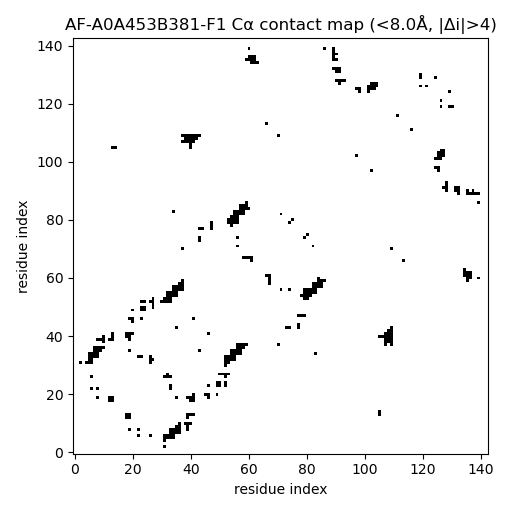1.00 80.88 89 THR A C 1
ATOM 672 O O . THR A 1 89 ? -0.048 -3.765 -12.162 1.00 80.88 89 THR A O 1
ATOM 675 N N . PRO A 1 90 ? -0.859 -5.011 -13.843 1.00 77.06 90 PRO A N 1
ATOM 676 C CA . PRO A 1 90 ? 0.400 -5.732 -14.060 1.00 77.06 90 PRO A CA 1
ATOM 677 C C . PRO A 1 90 ? 1.459 -4.836 -14.725 1.00 77.06 90 PRO A C 1
ATOM 679 O O . PRO A 1 90 ? 2.655 -5.070 -14.591 1.00 77.06 90 PRO A O 1
ATOM 682 N N . MET A 1 91 ? 1.007 -3.803 -15.441 1.00 77.31 91 MET A N 1
ATOM 683 C CA . MET A 1 91 ? 1.801 -2.724 -16.025 1.00 77.31 91 MET A CA 1
ATOM 684 C C . MET A 1 91 ? 1.040 -1.414 -15.830 1.00 77.31 91 MET A C 1
ATOM 686 O O . MET A 1 91 ? -0.193 -1.403 -15.869 1.00 77.31 91 MET A O 1
ATOM 690 N N . LEU A 1 92 ? 1.752 -0.301 -15.644 1.00 79.19 92 LEU A N 1
ATOM 691 C CA . LEU A 1 92 ? 1.099 0.998 -15.508 1.00 79.19 92 LEU A CA 1
ATOM 692 C C . LEU A 1 92 ? 0.457 1.419 -16.838 1.00 79.19 92 LEU A C 1
ATOM 694 O O . LEU A 1 92 ? 1.081 1.344 -17.896 1.00 79.19 92 LEU A O 1
ATOM 698 N N . GLY A 1 93 ? -0.786 1.900 -16.781 1.00 79.44 93 GLY A N 1
ATOM 699 C CA . GLY A 1 93 ? -1.460 2.460 -17.950 1.00 79.44 93 GLY A CA 1
ATOM 700 C C . GLY A 1 93 ? -0.737 3.694 -18.503 1.00 79.44 93 GLY A C 1
ATOM 701 O O . GLY A 1 93 ? -0.185 4.503 -17.755 1.00 79.44 93 GLY A O 1
ATOM 702 N N . ARG A 1 94 ? -0.778 3.872 -19.828 1.00 83.94 94 ARG A N 1
ATOM 703 C CA . ARG A 1 94 ? -0.149 5.009 -20.510 1.00 83.94 94 ARG A CA 1
ATOM 704 C C . ARG A 1 94 ? -0.940 6.295 -20.260 1.00 83.94 94 ARG A C 1
ATOM 706 O O . ARG A 1 94 ? -1.968 6.537 -20.886 1.00 83.94 94 ARG A O 1
ATOM 713 N N . ARG A 1 95 ? -0.436 7.145 -19.367 1.00 83.94 95 ARG A N 1
ATOM 714 C CA . ARG A 1 95 ? -1.021 8.457 -19.055 1.00 83.94 95 ARG A CA 1
ATOM 715 C C . ARG A 1 95 ? -0.252 9.548 -19.789 1.00 83.94 95 ARG A C 1
ATOM 717 O O . ARG A 1 95 ? 0.851 9.913 -19.396 1.00 83.94 95 ARG A O 1
ATOM 724 N N . GLU A 1 96 ? -0.822 10.074 -20.872 1.00 86.31 96 GLU A N 1
ATOM 725 C CA . GLU A 1 96 ? -0.117 11.053 -21.713 1.00 86.31 96 GLU A CA 1
ATOM 726 C C . GLU A 1 96 ? 0.259 12.336 -20.968 1.00 86.31 96 GLU A C 1
ATOM 728 O O . GLU A 1 96 ? 1.304 12.919 -21.245 1.00 86.31 96 GLU A O 1
ATOM 733 N N . ALA A 1 97 ? -0.581 12.775 -20.027 1.00 85.94 97 ALA A N 1
ATOM 734 C CA . ALA A 1 97 ? -0.292 13.939 -19.197 1.00 85.94 97 ALA A CA 1
ATOM 735 C C . ALA A 1 97 ? 0.966 13.714 -18.345 1.00 85.94 97 ALA A C 1
ATOM 737 O O . ALA A 1 97 ? 1.839 14.575 -18.331 1.00 85.94 97 ALA A O 1
ATOM 738 N N . ASP A 1 98 ? 1.103 12.541 -17.720 1.00 82.88 98 ASP A N 1
ATOM 739 C CA . ASP A 1 98 ? 2.270 12.183 -16.905 1.00 82.88 98 ASP A CA 1
ATOM 740 C C . ASP A 1 98 ? 3.549 12.156 -17.755 1.00 82.88 98 ASP A C 1
ATOM 742 O O . ASP A 1 98 ? 4.597 12.620 -17.308 1.00 82.88 98 ASP A O 1
ATOM 746 N N . ILE A 1 99 ? 3.456 11.668 -18.999 1.00 82.06 99 ILE A N 1
ATOM 747 C CA . ILE A 1 99 ? 4.571 11.647 -19.961 1.00 82.06 99 ILE A CA 1
ATOM 748 C C . ILE A 1 99 ? 4.949 13.072 -20.384 1.00 82.06 99 ILE A C 1
ATOM 750 O O . ILE A 1 99 ? 6.115 13.450 -20.284 1.00 82.06 99 ILE A O 1
ATOM 754 N N . ARG A 1 100 ? 3.974 13.885 -20.821 1.00 83.69 100 ARG A N 1
ATOM 755 C CA . ARG A 1 100 ? 4.209 15.279 -21.245 1.00 83.69 100 ARG A CA 1
ATOM 756 C C . ARG A 1 100 ? 4.797 16.126 -20.118 1.00 83.69 100 ARG A C 1
ATOM 758 O O . ARG A 1 100 ? 5.710 16.909 -20.359 1.00 83.69 100 ARG A O 1
ATOM 765 N N . ASN A 1 101 ? 4.299 15.934 -18.899 1.00 83.75 101 ASN A N 1
ATOM 766 C CA . ASN A 1 101 ? 4.707 16.698 -17.723 1.00 83.75 101 ASN A CA 1
ATOM 767 C C . ASN A 1 101 ? 5.926 16.098 -17.009 1.00 83.75 101 ASN A C 1
ATOM 769 O O . ASN A 1 101 ? 6.351 16.646 -15.995 1.00 83.75 101 ASN A O 1
ATOM 773 N N . LYS A 1 102 ? 6.480 14.980 -17.507 1.00 79.44 102 LYS A N 1
ATOM 774 C CA . LYS A 1 102 ? 7.601 14.249 -16.892 1.00 79.44 102 LYS A CA 1
ATOM 775 C C . LYS A 1 102 ? 7.379 14.008 -15.396 1.00 79.44 102 LYS A C 1
ATOM 777 O O . LYS A 1 102 ? 8.253 14.271 -14.570 1.00 79.44 102 LYS A O 1
ATOM 782 N N . MET A 1 103 ? 6.176 13.549 -15.054 1.00 73.06 103 MET A N 1
ATOM 783 C CA . MET A 1 103 ? 5.723 13.431 -13.675 1.00 73.06 103 MET A CA 1
ATOM 784 C C . MET A 1 103 ? 6.680 12.570 -12.840 1.00 73.06 103 MET A C 1
ATOM 786 O O . MET A 1 103 ? 7.102 11.485 -13.250 1.00 73.06 103 MET A O 1
ATOM 790 N N . VAL A 1 104 ? 6.999 13.064 -11.645 1.00 70.31 104 VAL A N 1
ATOM 791 C CA . VAL A 1 104 ? 7.853 12.387 -10.668 1.00 70.31 104 VAL A CA 1
ATOM 792 C C . VAL A 1 104 ? 6.984 11.920 -9.508 1.00 70.31 104 VAL A C 1
ATOM 794 O O . VAL A 1 104 ? 6.167 12.684 -8.994 1.00 70.31 104 VAL A O 1
ATOM 797 N N . ALA A 1 105 ? 7.147 10.661 -9.109 1.00 66.50 105 ALA A N 1
ATOM 798 C CA . ALA A 1 105 ? 6.488 10.142 -7.921 1.00 66.50 105 ALA A CA 1
ATOM 799 C C . ALA A 1 105 ? 7.074 10.811 -6.665 1.00 66.50 105 ALA A C 1
ATOM 801 O O . ALA A 1 105 ? 8.298 10.943 -6.582 1.00 66.50 105 ALA A O 1
ATOM 802 N N . PRO A 1 106 ? 6.250 11.204 -5.682 1.00 65.25 106 PRO A N 1
ATOM 803 C CA . PRO A 1 106 ? 6.760 11.567 -4.368 1.00 65.25 106 PRO A CA 1
ATOM 804 C C . PRO A 1 106 ? 7.442 10.359 -3.707 1.00 65.25 106 PRO A C 1
ATOM 806 O O . PRO A 1 106 ? 7.159 9.206 -4.044 1.00 65.25 106 PRO A O 1
ATOM 809 N N . ALA A 1 107 ? 8.352 10.629 -2.769 1.00 69.00 107 ALA A N 1
ATOM 810 C CA . ALA A 1 107 ? 9.038 9.579 -2.026 1.00 69.00 107 ALA A CA 1
ATOM 811 C C . ALA A 1 107 ? 8.024 8.694 -1.286 1.00 69.00 107 ALA A C 1
ATOM 813 O O . ALA A 1 107 ? 7.117 9.188 -0.613 1.00 69.00 107 ALA A O 1
ATOM 814 N N . ASN A 1 108 ? 8.189 7.378 -1.410 1.00 75.12 108 ASN A N 1
ATOM 815 C CA . ASN A 1 108 ? 7.352 6.411 -0.717 1.00 75.12 108 ASN A CA 1
ATOM 816 C C . ASN A 1 108 ? 7.974 6.077 0.643 1.00 75.12 108 ASN A C 1
ATOM 818 O O . ASN A 1 108 ? 8.899 5.265 0.724 1.00 75.12 108 ASN A O 1
ATOM 822 N N . ALA A 1 109 ? 7.439 6.664 1.712 1.00 79.50 109 ALA A N 1
ATOM 823 C CA . ALA A 1 109 ? 7.956 6.455 3.062 1.00 79.50 109 ALA A CA 1
ATOM 824 C C . ALA A 1 109 ? 7.796 5.009 3.565 1.00 79.50 109 ALA A C 1
ATOM 826 O O . ALA A 1 109 ? 8.503 4.591 4.481 1.00 79.50 109 ALA A O 1
ATOM 827 N N . ASN A 1 110 ? 6.893 4.219 2.974 1.00 82.75 110 ASN A N 1
ATOM 828 C CA . ASN A 1 110 ? 6.690 2.823 3.362 1.00 82.75 110 ASN A CA 1
ATOM 829 C C . ASN A 1 110 ? 7.740 1.875 2.774 1.00 82.75 110 ASN A C 1
ATOM 831 O O . ASN A 1 110 ? 7.969 0.813 3.353 1.00 82.75 110 ASN A O 1
ATOM 835 N N . LEU A 1 111 ? 8.387 2.258 1.669 1.00 81.19 111 LEU A N 1
ATOM 836 C CA . LEU A 1 111 ? 9.436 1.473 1.006 1.00 81.19 111 LEU A CA 1
ATOM 837 C C . LEU A 1 111 ? 10.857 1.885 1.400 1.00 81.19 111 LEU A C 1
ATOM 839 O O . LEU A 1 111 ? 11.818 1.267 0.939 1.00 81.19 111 LEU A O 1
ATOM 843 N N . GLU A 1 112 ? 10.996 2.900 2.253 1.00 79.56 112 GLU A N 1
ATOM 844 C CA . GLU A 1 112 ? 12.282 3.325 2.799 1.00 79.56 112 GLU A CA 1
ATOM 845 C C . GLU A 1 112 ? 13.018 2.128 3.432 1.00 79.56 112 GLU A C 1
ATOM 847 O O . GLU A 1 112 ? 12.472 1.427 4.285 1.00 79.56 112 GLU A O 1
ATOM 852 N N . GLY A 1 113 ? 14.242 1.856 2.968 1.00 78.56 113 GLY A N 1
ATOM 853 C CA . GLY A 1 113 ? 15.060 0.726 3.427 1.00 78.56 113 GLY A CA 1
ATOM 854 C C . GLY A 1 113 ? 14.649 -0.657 2.898 1.00 78.56 113 GLY A C 1
ATOM 855 O O . GLY A 1 113 ? 15.362 -1.625 3.146 1.00 78.56 113 GLY A O 1
ATOM 856 N N . LEU A 1 114 ? 13.542 -0.771 2.155 1.00 79.19 114 LEU A N 1
ATOM 857 C CA . LEU A 1 114 ? 13.097 -2.022 1.518 1.00 79.19 114 LEU A CA 1
ATOM 858 C C . LEU A 1 114 ? 13.474 -2.097 0.036 1.00 79.19 114 LEU A C 1
ATOM 860 O O . LEU A 1 114 ? 13.526 -3.186 -0.535 1.00 79.19 114 LEU A O 1
ATOM 864 N N . MET A 1 115 ? 13.721 -0.945 -0.589 1.00 71.69 115 MET A N 1
ATOM 865 C CA . MET A 1 115 ? 14.155 -0.827 -1.977 1.00 71.69 115 MET A CA 1
ATOM 866 C C . MET A 1 115 ? 15.171 0.310 -2.108 1.00 71.69 115 MET A C 1
ATOM 868 O O . MET A 1 115 ? 14.996 1.339 -1.451 1.00 71.69 115 MET A O 1
ATOM 872 N N . PRO A 1 116 ? 16.192 0.179 -2.972 1.00 61.44 116 PRO A N 1
ATOM 873 C CA . PRO A 1 116 ? 16.975 1.328 -3.403 1.00 61.44 116 PRO A CA 1
ATOM 874 C C . PRO A 1 116 ? 16.032 2.328 -4.083 1.00 61.44 116 PRO A C 1
ATOM 876 O O . PRO A 1 116 ? 15.372 1.996 -5.067 1.00 61.44 116 PRO A O 1
ATOM 879 N N . ILE A 1 117 ? 15.934 3.541 -3.538 1.00 55.88 117 ILE A N 1
ATOM 880 C CA . ILE A 1 117 ? 15.153 4.639 -4.137 1.00 55.88 117 ILE A CA 1
ATOM 881 C C . ILE A 1 117 ? 15.952 5.294 -5.291 1.00 55.88 117 ILE A C 1
ATOM 883 O O . ILE A 1 117 ? 15.397 6.055 -6.083 1.00 55.88 117 ILE A O 1
ATOM 887 N N . ASP A 1 118 ? 17.232 4.934 -5.435 1.00 49.50 118 ASP A N 1
ATOM 888 C CA . ASP A 1 118 ? 18.220 5.644 -6.254 1.00 49.50 118 ASP A CA 1
ATOM 889 C C . ASP A 1 118 ? 18.235 5.275 -7.753 1.00 49.50 118 ASP A C 1
ATOM 891 O O . ASP A 1 118 ? 18.813 6.013 -8.545 1.00 49.50 118 ASP A O 1
ATOM 8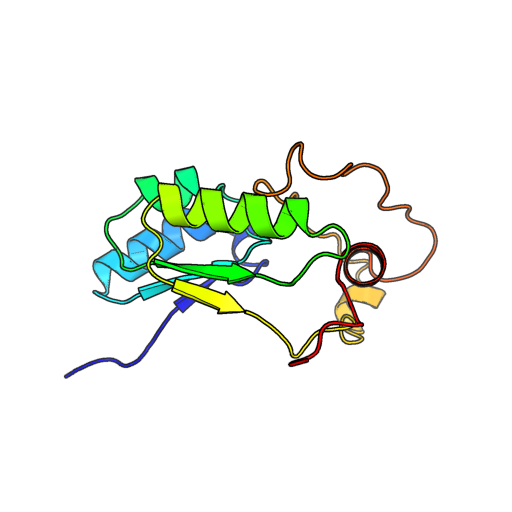95 N N . ASP A 1 119 ? 17.539 4.218 -8.192 1.00 44.06 119 ASP A N 1
ATOM 896 C CA . ASP A 1 119 ? 17.613 3.731 -9.588 1.00 44.06 119 ASP A CA 1
ATOM 897 C C . ASP A 1 119 ? 16.491 4.235 -10.526 1.00 44.06 119 ASP A C 1
ATOM 899 O O . ASP A 1 119 ? 16.216 3.656 -11.585 1.00 44.06 119 ASP A O 1
ATOM 903 N N . LEU A 1 120 ? 15.839 5.360 -10.210 1.00 49.72 120 LEU A N 1
ATOM 904 C CA . LEU A 1 120 ? 14.888 6.008 -11.130 1.00 49.72 120 LEU A CA 1
ATOM 905 C C . LEU A 1 120 ? 15.609 6.892 -12.165 1.00 49.72 120 LEU A C 1
ATOM 907 O O . LEU A 1 120 ? 15.392 8.104 -12.239 1.00 49.72 120 LEU A O 1
ATOM 911 N N . ASP A 1 121 ? 16.465 6.258 -12.972 1.00 41.88 121 ASP A N 1
ATOM 912 C CA . ASP A 1 121 ? 17.198 6.869 -14.087 1.00 41.88 121 ASP A CA 1
ATOM 913 C C . ASP A 1 121 ? 16.254 7.543 -15.115 1.00 41.88 121 ASP A C 1
ATOM 915 O O . ASP A 1 121 ? 15.129 7.093 -15.355 1.00 41.88 121 ASP A O 1
ATOM 919 N N . THR A 1 122 ? 16.714 8.661 -15.684 1.00 48.62 122 THR A N 1
ATOM 920 C CA . THR A 1 122 ? 15.914 9.823 -16.127 1.00 48.62 122 THR A CA 1
ATOM 921 C C . THR A 1 122 ? 15.873 10.058 -17.641 1.00 48.62 122 THR A C 1
ATOM 923 O O . THR A 1 122 ? 15.420 11.115 -18.083 1.00 48.62 122 THR A O 1
ATOM 926 N N . ALA A 1 123 ? 16.321 9.095 -18.446 1.00 44.44 123 ALA A N 1
ATOM 927 C CA . ALA A 1 123 ? 16.598 9.345 -19.859 1.00 44.44 123 ALA A CA 1
ATOM 928 C C . ALA A 1 123 ? 15.367 9.351 -20.796 1.00 44.44 123 ALA A C 1
ATOM 930 O O . ALA A 1 123 ? 15.393 10.100 -21.766 1.00 44.44 123 ALA A O 1
ATOM 931 N N . ASP A 1 124 ? 14.287 8.599 -20.529 1.00 46.09 124 ASP A N 1
ATOM 932 C CA . ASP A 1 124 ? 13.103 8.577 -21.414 1.00 46.09 124 ASP A CA 1
ATOM 933 C C . ASP A 1 124 ? 11.839 7.998 -20.730 1.00 46.09 124 ASP A C 1
ATOM 935 O O . ASP A 1 124 ? 11.869 6.896 -20.183 1.00 46.09 124 ASP A O 1
ATOM 939 N N . GLY A 1 125 ? 10.705 8.717 -20.780 1.00 55.53 125 GLY A N 1
ATOM 940 C CA . GLY A 1 125 ? 9.382 8.238 -20.325 1.00 55.53 125 GLY A CA 1
ATOM 941 C C . GLY A 1 125 ? 8.879 8.732 -18.954 1.00 55.53 125 GLY A C 1
ATOM 942 O O . GLY A 1 125 ? 9.509 9.546 -18.278 1.00 55.53 125 GLY A O 1
ATOM 943 N N . SER A 1 126 ? 7.686 8.266 -18.549 1.00 62.53 126 SER A N 1
ATOM 944 C CA . SER A 1 126 ? 7.122 8.553 -17.218 1.00 62.53 126 SER A CA 1
ATOM 945 C C . SER A 1 126 ? 7.847 7.724 -16.154 1.00 62.53 126 SER A C 1
ATOM 947 O O . SER A 1 126 ? 7.856 6.494 -16.226 1.00 62.53 126 SER A O 1
ATOM 949 N N . LYS A 1 127 ? 8.416 8.377 -15.130 1.00 66.44 127 LYS A N 1
ATOM 950 C CA . LYS A 1 127 ? 9.162 7.705 -14.042 1.00 66.44 127 LYS A CA 1
ATOM 951 C C . LYS A 1 127 ? 8.313 6.678 -13.289 1.00 66.44 127 LYS A C 1
ATOM 953 O O . LYS A 1 127 ? 8.828 5.668 -12.817 1.00 66.44 127 LYS A O 1
ATOM 958 N N . LEU A 1 128 ? 7.006 6.925 -13.219 1.00 69.81 128 LEU A N 1
ATOM 959 C CA . LEU A 1 128 ? 6.031 6.016 -12.620 1.00 69.81 128 LEU A CA 1
ATOM 960 C C . LEU A 1 128 ? 5.903 4.707 -13.405 1.00 69.81 128 LEU A C 1
ATOM 962 O O . LEU A 1 128 ? 5.739 3.647 -12.806 1.00 69.81 128 LEU A O 1
ATOM 966 N N . GLU A 1 129 ? 5.982 4.770 -14.735 1.00 73.44 129 GLU A N 1
ATOM 967 C CA . GLU A 1 129 ? 5.838 3.597 -15.599 1.00 73.44 129 GLU A CA 1
ATOM 968 C C . GLU A 1 129 ? 7.037 2.659 -15.456 1.00 73.44 129 GLU A C 1
ATOM 970 O O . GLU A 1 129 ? 6.859 1.455 -15.265 1.00 73.44 129 GLU A O 1
ATOM 975 N N . LYS A 1 130 ? 8.255 3.214 -15.495 1.00 73.38 130 LYS A N 1
ATOM 976 C CA . LYS A 1 130 ? 9.488 2.446 -15.287 1.00 73.38 130 LYS A CA 1
ATOM 977 C C . LYS A 1 130 ? 9.507 1.807 -13.898 1.00 73.38 130 LYS A C 1
ATOM 979 O O . LYS A 1 130 ? 9.689 0.600 -13.789 1.00 73.38 130 LYS A O 1
ATOM 984 N N . TYR A 1 131 ? 9.203 2.588 -12.858 1.00 74.88 131 TYR A N 1
ATOM 985 C CA . TYR A 1 131 ? 9.080 2.077 -11.493 1.00 74.88 131 TYR A CA 1
ATOM 986 C C . TYR A 1 131 ? 8.114 0.887 -11.409 1.00 74.88 131 TYR A C 1
ATOM 988 O O . TYR A 1 131 ? 8.474 -0.167 -10.888 1.00 74.88 131 TYR A O 1
ATOM 996 N N . ALA A 1 132 ? 6.899 1.024 -11.947 1.00 77.44 132 ALA A N 1
ATOM 997 C CA . ALA A 1 132 ? 5.911 -0.049 -11.904 1.00 77.44 132 ALA A CA 1
ATOM 998 C C . ALA A 1 132 ? 6.412 -1.309 -12.628 1.00 77.44 132 ALA A C 1
ATOM 1000 O O . ALA A 1 132 ? 6.312 -2.408 -12.092 1.00 77.44 132 ALA A O 1
ATOM 1001 N N . ARG A 1 133 ? 7.014 -1.148 -13.811 1.00 81.06 133 ARG A N 1
ATOM 1002 C CA . ARG A 1 133 ? 7.567 -2.249 -14.614 1.00 81.06 133 ARG A CA 1
ATOM 1003 C C . ARG A 1 133 ? 8.688 -3.001 -13.901 1.00 81.06 133 ARG A C 1
ATOM 1005 O O . ARG A 1 133 ? 8.773 -4.228 -13.994 1.00 81.06 133 ARG A O 1
ATOM 1012 N N . ASP A 1 134 ? 9.565 -2.279 -13.218 1.00 81.56 134 ASP A N 1
ATOM 1013 C CA . ASP A 1 134 ? 10.751 -2.866 -12.602 1.00 81.56 134 ASP A CA 1
ATOM 1014 C C . ASP A 1 134 ? 10.410 -3.551 -11.278 1.00 81.56 134 ASP A C 1
ATOM 1016 O O . ASP A 1 134 ? 10.994 -4.591 -10.963 1.00 81.56 134 ASP A O 1
ATOM 1020 N N . THR A 1 135 ? 9.406 -3.045 -10.560 1.00 81.50 135 THR A N 1
ATOM 1021 C CA . THR A 1 135 ? 9.120 -3.446 -9.177 1.00 81.50 135 THR A CA 1
ATOM 1022 C C . THR A 1 135 ? 7.904 -4.360 -9.015 1.00 81.50 135 THR A C 1
ATOM 1024 O O . THR A 1 135 ? 7.954 -5.278 -8.191 1.00 81.50 135 THR A O 1
ATOM 1027 N N . LEU A 1 136 ? 6.837 -4.166 -9.796 1.00 87.12 136 LEU A N 1
ATOM 1028 C CA . LEU A 1 136 ? 5.603 -4.950 -9.695 1.00 87.12 136 LEU A CA 1
ATOM 1029 C C . LEU A 1 136 ? 5.722 -6.262 -10.467 1.00 87.12 136 LEU A C 1
ATOM 1031 O O . LEU A 1 136 ? 6.432 -6.344 -11.468 1.00 87.12 136 LEU A O 1
ATOM 1035 N N . ASP A 1 137 ? 5.043 -7.303 -9.990 1.00 88.69 137 ASP A N 1
ATOM 1036 C CA . ASP A 1 137 ? 5.059 -8.609 -10.639 1.00 88.69 137 ASP A CA 1
ATOM 1037 C C . ASP A 1 137 ? 3.918 -8.770 -11.660 1.00 88.69 137 ASP A C 1
ATOM 1039 O O . ASP A 1 137 ? 2.766 -8.969 -11.261 1.00 88.69 137 ASP A O 1
ATOM 1043 N N . PRO A 1 138 ? 4.213 -8.762 -12.975 1.00 89.50 138 PRO A N 1
ATOM 1044 C CA . PRO A 1 138 ? 3.197 -8.963 -14.003 1.00 89.50 138 PRO A CA 1
ATOM 1045 C C . PRO A 1 138 ? 2.739 -10.425 -14.133 1.00 89.50 138 PRO A C 1
ATOM 1047 O O . PRO A 1 138 ? 1.779 -10.692 -14.850 1.00 89.50 138 PRO A O 1
ATOM 1050 N N . SER A 1 139 ? 3.423 -11.377 -13.490 1.00 90.50 139 SER A N 1
ATOM 1051 C CA . SER A 1 139 ? 3.132 -12.815 -13.579 1.00 90.50 139 SER A CA 1
ATOM 1052 C C . SER A 1 139 ? 2.144 -13.320 -12.521 1.00 90.50 139 SER A C 1
ATOM 1054 O O . SER A 1 139 ? 1.820 -14.509 -12.509 1.00 90.50 139 SER A O 1
ATOM 1056 N N . LEU A 1 140 ? 1.653 -12.439 -11.639 1.00 88.81 140 LEU A N 1
ATOM 1057 C CA . LEU A 1 140 ? 0.700 -12.796 -10.590 1.00 88.81 140 LEU A CA 1
ATOM 1058 C C . LEU A 1 140 ? -0.540 -13.484 -11.182 1.00 88.81 140 LEU A C 1
ATOM 1060 O O . LEU A 1 140 ? -1.184 -12.971 -12.096 1.00 88.81 140 LEU A O 1
ATOM 1064 N N . SER A 1 141 ? -0.895 -14.644 -10.629 1.00 91.00 141 SER A N 1
ATOM 1065 C CA . SER A 1 141 ? -2.048 -15.429 -11.064 1.00 91.00 141 SER A CA 1
ATOM 1066 C C . SER A 1 141 ? -2.758 -16.075 -9.872 1.00 91.00 141 SER A C 1
ATOM 1068 O O . SER A 1 141 ? -2.243 -16.066 -8.759 1.00 91.00 141 SER A O 1
ATOM 1070 N N . TRP A 1 142 ? -3.941 -16.643 -10.110 1.00 89.62 142 TRP A N 1
ATOM 1071 C CA . TRP A 1 142 ? -4.737 -17.350 -9.096 1.00 89.62 142 TRP A CA 1
ATOM 1072 C C . TRP A 1 142 ? -4.272 -18.786 -8.807 1.00 89.62 142 TRP A C 1
ATOM 1074 O O . TRP A 1 142 ? -4.939 -19.490 -8.051 1.00 89.62 142 TRP A O 1
ATOM 1084 N N . LYS A 1 143 ? -3.207 -19.244 -9.468 1.00 78.12 143 LYS A N 1
ATOM 1085 C CA . LYS A 1 143 ? -2.696 -20.615 -9.382 1.00 78.12 143 LYS A CA 1
ATOM 1086 C C . LYS A 1 143 ? -1.624 -20.766 -8.315 1.00 78.12 143 LYS A C 1
ATOM 1088 O O . LYS A 1 143 ? -0.842 -19.806 -8.140 1.00 78.12 143 LYS A O 1
#

Secondary structure (DSSP, 8-state):
------EE--TTGGGSTTHHHHHHHHHHHTT--EEEETT-SS-HHHHHHS--S-EEEEEPPBSSHHHHHHHHHHHHHTT--EEEE--S-SS----HHHHHTT--PPP-TTSTTTS-STT---SSS-HHHHHHHHHB-TT----

Sequence (143 aa):
MIFKLCNISTSLVSMLISGEVATARAAASCNTLMVLSFSASCKIEEVASSCNAIRFYQLYVFKNRDISATLVRRAESHGFKAIVLTVDTPMLGRREADIRNKMVAPANANLEGLMPIDDLDTADGSKLEKYARDTLDPSLSWK

InterPro domains:
  IPR000262 FMN-dependent dehydrogenase [PF01070] (18-143)
  IPR013785 Aldolase-type TIM barrel [G3DSA:3.20.20.70] (10-143)
  IPR037396 FMN hydroxy acid dehydrogenase domain [PS51349] (1-143)